Protein AF-A0A1X7TBA1-F1 (afdb_monomer)

Solvent-accessible surface area (backbone atoms only — not comparable to full-atom values): 9244 Å² total; per-residue (Å²): 119,68,70,63,54,54,52,53,51,53,52,54,50,54,52,52,54,49,52,53,53,52,52,52,50,52,52,52,50,54,52,52,52,51,50,54,53,51,51,52,51,53,51,52,53,50,51,54,54,52,52,52,52,53,50,54,48,53,53,50,52,49,54,52,50,52,52,54,50,51,55,56,57,66,67,73,70,74,70,87,71,89,70,89,77,98,75,80,66,89,82,71,84,83,44,96,89,47,82,86,70,65,47,20,74,85,69,74,52,59,58,94,88,52,66,64,49,58,19,76,78,80,65,42,33,37,42,28,78,84,68,78,40,92,66,82,76,89,60,96,70,48,70,44,70,79,64,69,78,105

Nearest PDB structures (foldseek):
  5c13-assembly2_G  TM=7.857E-01  e=2.012E-03  Homo sapiens
  2ri7-assembly1_A  TM=7.979E-01  e=2.869E-03  Homo sapiens
  2f6j-assembly1_A  TM=7.624E-01  e=3.811E-03  Homo sapiens
  6wxk-assembly3_C  TM=7.593E-01  e=1.368E-02  Homo sapiens
  6wxk-assembly4_D  TM=7.268E-01  e=4.907E-02  Homo sapiens

Radius of gyration: 42.06 Å; Cα contacts (8 Å, |Δi|>4): 65; chains: 1; bounding box: 85×33×117 Å

pLDDT: mean 80.16, std 19.5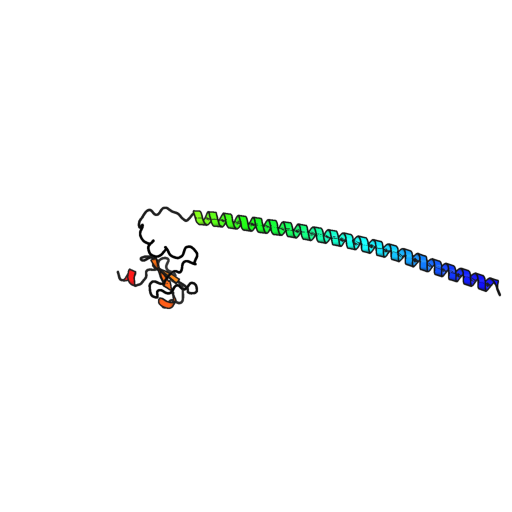7, range [32.94, 98.19]

Foldseek 3Di:
DVVVVVVVVVVVVVVVVVVVVVVVVVVVVVVVVVVVVVVVVVVVVVVVVVVVVVVVVVVVVVVVVVVVVVVVVVVVPDDPPPDDDPPPCVPVPPPPPHDPFQAAPPHRDRDPPFDWDAAPPPRGIHGCVRVVHPDDDPDPHDHDPVRVVD

InterPro domains:
  IPR011011 Zinc finger, FYVE/PHD-type [SSF57903] (104-148)
  IPR013083 Zinc finger, RING/FYVE/PHD-type [G3DSA:3.30.40.10] (87-150)

Sequence (150 aa):
KRRKKRRRKRRKNKRRKGKKRKKKRIGKQRRKEKRKAEEKRKEAKKRRKEEKKEEEKKEKEKREEERKEEEKRGKKGHRNVTYHDAWAVSYLVDTIGKNPAYYSGRCSIADDKHQSIACDCCLAWFHFTRLNMTTPPKARVWICRGCHDM

Structure (mmCIF, N/CA/C/O backbone):
data_AF-A0A1X7TBA1-F1
#
_entry.id   AF-A0A1X7TBA1-F1
#
loop_
_atom_site.group_PDB
_atom_site.id
_atom_site.type_symbol
_atom_site.label_atom_id
_atom_site.label_alt_id
_atom_site.label_comp_id
_atom_site.label_asym_id
_atom_site.label_entity_id
_atom_site.label_seq_id
_atom_site.pdbx_PDB_ins_code
_atom_site.Cartn_x
_atom_site.Cartn_y
_atom_site.Cartn_z
_atom_site.occupancy
_atom_site.B_iso_or_equiv
_atom_site.auth_seq_id
_atom_site.auth_comp_id
_atom_site.auth_asym_id
_atom_site.auth_atom_id
_atom_site.pdbx_PDB_model_num
ATOM 1 N N . LYS A 1 1 ? -30.442 -4.178 67.766 1.00 75.00 1 LYS A N 1
ATOM 2 C CA . LYS A 1 1 ? -29.170 -4.358 66.992 1.00 75.00 1 LYS A CA 1
ATOM 3 C C . LYS A 1 1 ? -29.336 -4.998 65.581 1.00 75.00 1 LYS A C 1
ATOM 5 O O . LYS A 1 1 ? -28.700 -4.530 64.636 1.00 75.00 1 LYS A O 1
ATOM 10 N N . ARG A 1 2 ? -30.218 -5.996 65.359 1.00 84.69 2 ARG A N 1
ATOM 11 C CA . ARG A 1 2 ? -30.388 -6.725 64.064 1.00 84.69 2 ARG A CA 1
ATOM 12 C C . ARG A 1 2 ? -30.762 -5.861 62.831 1.00 84.69 2 ARG A C 1
ATOM 14 O O . ARG A 1 2 ? -30.184 -6.048 61.757 1.00 84.69 2 ARG A O 1
ATOM 21 N N . ARG A 1 3 ? -31.659 -4.869 62.965 1.00 85.12 3 ARG A N 1
ATOM 22 C CA . ARG A 1 3 ? -32.081 -3.966 61.859 1.00 85.12 3 ARG A CA 1
ATOM 23 C C . ARG A 1 3 ? -30.914 -3.165 61.244 1.00 85.12 3 ARG A C 1
ATOM 25 O O . ARG A 1 3 ? -30.804 -3.081 60.017 1.00 85.12 3 ARG A O 1
ATOM 32 N N . LYS A 1 4 ? -29.985 -2.652 62.067 1.00 87.81 4 LYS A N 1
ATOM 33 C CA . LYS A 1 4 ? -28.782 -1.920 61.606 1.00 87.81 4 LYS A CA 1
ATOM 34 C C . LYS A 1 4 ? -27.861 -2.813 60.746 1.00 87.81 4 LYS A C 1
ATOM 36 O O . LYS A 1 4 ? -27.389 -2.372 59.696 1.00 87.81 4 LYS A O 1
ATOM 41 N N . LYS A 1 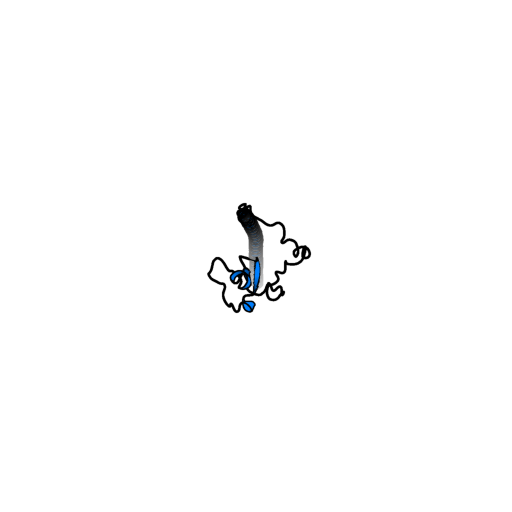5 ? -27.676 -4.091 61.113 1.00 89.38 5 LYS A N 1
ATOM 42 C CA . LYS A 1 5 ? -26.862 -5.073 60.356 1.00 89.38 5 LYS A CA 1
ATOM 43 C C . LYS A 1 5 ? -27.459 -5.366 58.968 1.00 89.38 5 LYS A C 1
ATOM 45 O O . LYS A 1 5 ? -26.739 -5.323 57.969 1.00 89.38 5 LYS A O 1
ATOM 50 N N . ARG A 1 6 ? -28.786 -5.556 58.876 1.00 90.56 6 ARG A N 1
ATOM 51 C CA . ARG A 1 6 ? -29.503 -5.741 57.593 1.00 90.56 6 ARG A CA 1
ATOM 52 C C . ARG A 1 6 ? -29.363 -4.520 56.669 1.00 90.56 6 ARG A C 1
ATOM 54 O O . ARG A 1 6 ? -29.034 -4.686 55.493 1.00 90.56 6 ARG A O 1
ATOM 61 N N . ARG A 1 7 ? -29.519 -3.295 57.195 1.00 91.38 7 ARG A N 1
ATOM 62 C CA . ARG A 1 7 ? -29.313 -2.046 56.426 1.00 91.38 7 ARG A CA 1
ATOM 63 C C . ARG A 1 7 ? -27.884 -1.934 55.873 1.00 91.38 7 ARG A C 1
ATOM 65 O O . ARG A 1 7 ? -27.713 -1.653 54.685 1.00 91.38 7 ARG A O 1
ATOM 72 N N . ARG A 1 8 ? -26.857 -2.228 56.684 1.00 91.81 8 ARG A N 1
ATOM 73 C CA . ARG A 1 8 ? -25.448 -2.249 56.233 1.00 91.81 8 ARG A CA 1
ATOM 74 C C . ARG A 1 8 ? -25.216 -3.272 55.108 1.00 91.81 8 ARG A C 1
ATOM 76 O O . ARG A 1 8 ? -24.584 -2.931 54.108 1.00 91.81 8 ARG A O 1
ATOM 83 N N . LYS A 1 9 ? -25.776 -4.487 55.213 1.00 92.44 9 LYS A N 1
ATOM 84 C CA . LYS A 1 9 ? -25.678 -5.529 54.166 1.00 92.44 9 LYS A CA 1
ATOM 85 C C . LYS A 1 9 ? -26.326 -5.079 52.848 1.00 92.44 9 LYS A C 1
ATOM 87 O O . LYS A 1 9 ? -25.700 -5.205 51.796 1.00 92.44 9 LYS A O 1
ATOM 92 N N . ARG A 1 10 ? -27.520 -4.465 52.896 1.00 92.88 10 ARG A N 1
ATOM 93 C CA . ARG A 1 10 ? -28.195 -3.895 51.709 1.00 92.88 10 ARG A CA 1
ATOM 94 C C . ARG A 1 10 ? -27.348 -2.811 51.027 1.00 92.88 10 ARG A C 1
ATOM 96 O O . ARG A 1 10 ? -27.156 -2.873 49.813 1.00 92.88 10 ARG A O 1
ATOM 103 N N . ARG A 1 11 ? -26.768 -1.874 51.793 1.00 93.25 11 ARG A N 1
ATOM 104 C CA . ARG A 1 11 ? -25.868 -0.828 51.259 1.00 93.25 11 ARG A CA 1
ATOM 105 C C . ARG A 1 11 ? -24.626 -1.420 50.582 1.00 93.25 11 ARG A C 1
ATOM 107 O O . ARG A 1 11 ? -24.308 -1.035 49.457 1.00 93.25 11 ARG A O 1
ATOM 114 N N . LYS A 1 12 ? -23.956 -2.393 51.219 1.00 94.06 12 LYS A N 1
ATOM 115 C CA . LYS A 1 12 ? -22.802 -3.098 50.624 1.00 94.06 12 LYS A CA 1
ATOM 116 C C . LYS A 1 12 ? -23.183 -3.791 49.310 1.00 94.06 12 LYS A C 1
ATOM 118 O O . LYS A 1 12 ? -22.450 -3.675 48.329 1.00 94.06 12 LYS A O 1
ATOM 123 N N . ASN A 1 13 ? -24.344 -4.446 49.256 1.00 95.44 13 ASN A N 1
ATOM 124 C CA . ASN A 1 13 ? -24.796 -5.134 48.046 1.00 95.44 13 ASN A CA 1
ATOM 125 C C . ASN A 1 13 ? -25.135 -4.150 46.908 1.00 95.44 13 ASN A C 1
ATOM 127 O O . ASN A 1 13 ? -24.735 -4.370 45.766 1.00 95.44 13 ASN A O 1
A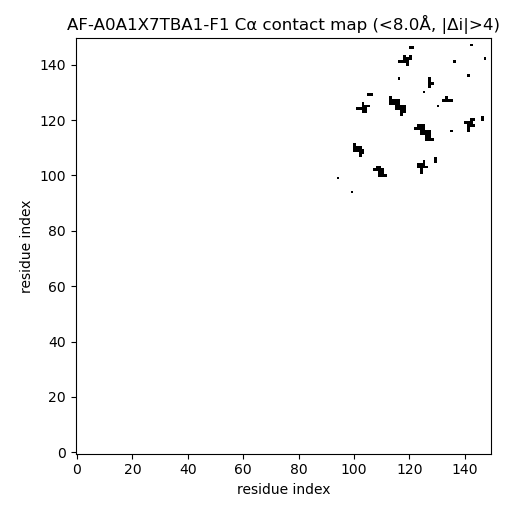TOM 131 N N . LYS A 1 14 ? -25.775 -3.012 47.221 1.00 94.75 14 LYS A N 1
ATOM 132 C CA . LYS A 1 14 ? -26.041 -1.934 46.248 1.00 94.75 14 LYS A CA 1
ATOM 133 C C . LYS A 1 14 ? -24.736 -1.371 45.666 1.00 94.75 14 LYS A C 1
ATOM 135 O O . LYS A 1 14 ? -24.618 -1.261 44.448 1.00 94.75 14 LYS A O 1
ATOM 140 N N . ARG A 1 15 ? -23.718 -1.124 46.507 1.00 94.06 15 ARG A N 1
ATOM 141 C CA . ARG A 1 15 ? -22.373 -0.704 46.060 1.00 94.06 15 ARG A CA 1
ATOM 142 C C . ARG A 1 15 ? -21.711 -1.745 45.149 1.00 94.06 15 ARG A C 1
ATOM 144 O O . ARG A 1 15 ? -21.198 -1.384 44.093 1.00 94.06 15 ARG A O 1
ATOM 151 N N . ARG A 1 16 ? -21.756 -3.036 45.509 1.00 94.56 16 ARG A N 1
ATOM 152 C CA . ARG A 1 16 ? -21.218 -4.130 44.673 1.00 94.56 16 ARG A CA 1
ATOM 153 C C . ARG A 1 16 ? -21.921 -4.211 43.313 1.00 94.56 16 ARG A C 1
ATOM 155 O O . ARG A 1 16 ? -21.242 -4.281 42.290 1.00 94.56 16 ARG A O 1
ATOM 162 N N . LYS A 1 17 ? -23.258 -4.132 43.279 1.00 94.25 17 LYS A N 1
ATOM 163 C CA . LYS A 1 17 ? -24.038 -4.087 42.027 1.00 94.25 17 LYS A CA 1
ATOM 164 C C . LYS A 1 17 ? -23.676 -2.861 41.176 1.00 94.25 17 LYS A C 1
ATOM 166 O O . LYS A 1 17 ? -23.482 -3.006 39.971 1.00 94.25 17 LYS A O 1
ATOM 171 N N . GLY A 1 18 ? -23.506 -1.689 41.793 1.00 95.69 18 GLY A N 1
ATOM 172 C CA . GLY A 1 18 ? -23.050 -0.467 41.119 1.00 95.69 18 GLY A CA 1
ATOM 173 C C . GLY A 1 18 ? -21.671 -0.623 40.468 1.00 95.69 18 GLY A C 1
ATOM 174 O O . GLY A 1 18 ? -21.524 -0.358 39.275 1.00 95.69 18 GLY A O 1
ATOM 175 N N . LYS A 1 19 ? -20.682 -1.154 41.205 1.00 95.62 19 LYS A N 1
ATOM 176 C CA . LYS A 1 19 ? -19.336 -1.438 40.670 1.00 95.62 19 LYS A CA 1
ATOM 177 C C . LYS A 1 19 ? -19.374 -2.428 39.498 1.00 95.62 19 LYS A C 1
ATOM 179 O O . LYS A 1 19 ? -18.744 -2.172 38.474 1.00 95.62 19 LYS A O 1
ATOM 184 N N . LYS A 1 20 ? -20.158 -3.513 39.600 1.00 95.50 20 LYS A N 1
ATOM 185 C CA . LYS A 1 20 ? -20.339 -4.483 38.500 1.00 95.50 20 LYS A CA 1
ATOM 186 C C . LYS A 1 20 ? -20.930 -3.825 37.244 1.00 95.50 20 LYS A C 1
ATOM 188 O O . LYS A 1 20 ? -20.415 -4.041 36.150 1.00 95.50 20 LYS A O 1
ATOM 193 N N . ARG A 1 21 ? -21.962 -2.980 37.390 1.00 95.50 21 ARG A N 1
ATOM 194 C CA . ARG A 1 21 ? -22.559 -2.229 36.266 1.00 95.50 21 ARG A CA 1
ATOM 195 C C . ARG A 1 21 ? -21.561 -1.259 35.622 1.00 95.50 21 ARG A C 1
ATOM 197 O O . ARG A 1 21 ? -21.463 -1.242 34.397 1.00 95.50 21 ARG A O 1
ATOM 204 N N . LYS A 1 22 ? -20.782 -0.516 36.421 1.00 95.88 22 LYS A N 1
ATOM 205 C CA . LYS A 1 22 ? -19.727 0.388 35.918 1.00 95.88 22 LYS A CA 1
ATOM 206 C C . LYS A 1 22 ? -18.660 -0.382 35.130 1.00 95.88 22 LYS A C 1
ATOM 208 O O . LYS A 1 22 ? -18.368 -0.008 33.999 1.00 95.88 22 LYS A O 1
ATOM 213 N N . LYS A 1 23 ? -18.162 -1.509 35.659 1.00 96.75 23 LYS A N 1
ATOM 214 C CA . LYS A 1 23 ? -17.190 -2.374 34.959 1.00 96.75 23 LYS A CA 1
ATOM 215 C C . LYS A 1 23 ? -17.744 -2.901 33.627 1.00 96.75 23 LYS A C 1
ATOM 217 O O . LYS A 1 23 ? -17.033 -2.881 32.628 1.00 96.75 23 LYS A O 1
ATOM 222 N N . LYS A 1 24 ? -19.024 -3.303 33.582 1.00 96.00 24 LYS A N 1
ATOM 223 C CA . LYS A 1 24 ? -19.689 -3.752 32.343 1.00 96.00 24 LYS A CA 1
ATOM 224 C C . LYS A 1 24 ? -19.803 -2.627 31.303 1.00 96.00 24 LYS A C 1
ATOM 226 O O . LYS A 1 24 ? -19.552 -2.879 30.128 1.00 96.00 24 LYS A O 1
ATOM 231 N N . ARG A 1 25 ? -20.134 -1.396 31.720 1.00 96.81 25 ARG A N 1
ATOM 232 C CA . ARG A 1 25 ? -20.183 -0.219 30.826 1.00 96.81 25 ARG A CA 1
ATOM 233 C C . ARG A 1 25 ? -18.810 0.102 30.233 1.00 96.81 25 ARG A C 1
ATOM 235 O O . ARG A 1 25 ? -18.696 0.171 29.015 1.00 96.81 25 ARG A O 1
ATOM 242 N N . ILE A 1 26 ? -17.776 0.181 31.074 1.00 96.62 26 ILE A N 1
ATOM 243 C CA . ILE A 1 26 ? -16.390 0.424 30.633 1.00 96.62 26 ILE A CA 1
ATOM 244 C C . ILE A 1 26 ? -15.934 -0.669 29.656 1.00 96.62 26 ILE A C 1
ATOM 246 O O . ILE A 1 26 ? -15.388 -0.371 28.600 1.00 96.62 26 ILE A O 1
ATOM 250 N N . GLY A 1 27 ? -16.213 -1.942 29.959 1.00 97.75 27 GLY A N 1
ATOM 251 C CA . GLY A 1 27 ? -15.881 -3.051 29.061 1.00 97.75 27 GLY A CA 1
ATOM 252 C C . GLY A 1 27 ? -16.573 -2.956 27.696 1.00 97.75 27 GLY A C 1
ATOM 253 O O . GLY A 1 27 ? -15.943 -3.216 26.673 1.00 97.75 27 GLY A O 1
ATOM 254 N N . LYS A 1 28 ? -17.850 -2.545 27.658 1.00 97.56 28 LYS A N 1
ATOM 255 C CA . LYS A 1 28 ? -18.589 -2.335 26.400 1.00 97.56 28 LYS A CA 1
ATOM 256 C C . LYS A 1 28 ? -17.988 -1.186 25.583 1.00 97.56 28 LYS A C 1
ATOM 258 O O . LYS A 1 28 ? -17.847 -1.328 24.372 1.00 97.56 28 LYS A O 1
ATOM 263 N N . GLN A 1 29 ? -17.597 -0.096 26.241 1.00 97.38 29 GLN A N 1
ATOM 264 C CA . GLN A 1 29 ? -16.974 1.057 25.590 1.00 97.38 29 GLN A CA 1
ATOM 265 C C . GLN A 1 29 ? -15.605 0.703 24.992 1.00 97.38 29 GLN A C 1
ATOM 267 O O . GLN A 1 29 ? -15.416 0.887 23.792 1.00 97.38 29 GLN A O 1
ATOM 272 N N . ARG A 1 30 ? -14.718 0.051 25.759 1.00 97.38 30 ARG A N 1
ATOM 273 C CA . ARG A 1 30 ? -13.402 -0.401 25.259 1.00 97.38 30 ARG A CA 1
ATOM 274 C C . ARG A 1 30 ? -13.519 -1.352 24.065 1.00 97.38 30 ARG A C 1
ATOM 276 O O . ARG A 1 30 ? -12.730 -1.272 23.131 1.00 97.38 30 ARG A O 1
ATOM 283 N N . ARG A 1 31 ? -14.514 -2.250 24.056 1.00 97.44 31 ARG A N 1
ATOM 284 C CA . ARG A 1 31 ? -14.772 -3.133 22.900 1.00 97.44 31 ARG A CA 1
ATOM 285 C C . ARG A 1 31 ? -15.214 -2.349 21.660 1.00 97.44 31 ARG A C 1
ATOM 287 O O . ARG A 1 31 ? -14.797 -2.696 20.561 1.00 97.44 31 ARG A O 1
ATOM 294 N N . LYS A 1 32 ? -16.035 -1.305 21.828 1.00 97.94 32 LYS A N 1
ATOM 295 C CA . LYS A 1 32 ? -16.471 -0.431 20.726 1.00 97.94 32 LYS A CA 1
ATOM 296 C C . LYS A 1 32 ? -15.295 0.367 20.155 1.00 97.94 32 LYS A C 1
ATOM 298 O O . LYS A 1 32 ? -15.146 0.4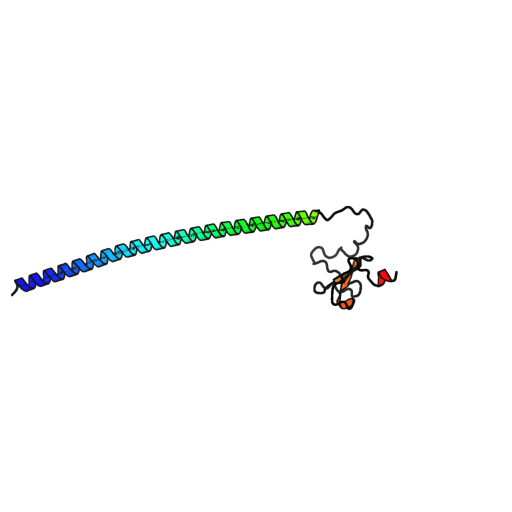25 18.942 1.00 97.94 32 LYS A O 1
ATOM 303 N N . GLU A 1 33 ? -14.440 0.916 21.015 1.00 97.94 33 GLU A N 1
ATOM 304 C CA . GLU A 1 33 ? -13.216 1.623 20.610 1.00 97.94 33 GLU A CA 1
ATOM 305 C C . GLU A 1 33 ? -12.234 0.695 19.888 1.00 97.94 33 GLU A C 1
ATOM 307 O O . GLU A 1 33 ? -11.752 1.045 18.815 1.00 97.94 33 GLU A O 1
ATOM 312 N N . LYS A 1 34 ? -12.013 -0.525 20.401 1.00 98.00 34 LYS A N 1
ATOM 313 C CA . LYS A 1 34 ? -11.142 -1.515 19.747 1.00 98.00 34 LYS A CA 1
ATOM 314 C C . LYS A 1 34 ? -11.628 -1.873 18.338 1.00 98.00 34 LYS A C 1
ATOM 316 O O . LYS A 1 34 ? -10.813 -1.927 17.426 1.00 98.00 34 LYS A O 1
ATOM 321 N N . ARG A 1 35 ? -12.942 -2.065 18.148 1.00 97.81 35 ARG A N 1
ATOM 322 C CA . ARG A 1 35 ? -13.530 -2.330 16.820 1.00 97.81 35 ARG A CA 1
ATOM 323 C C . ARG A 1 35 ? -13.313 -1.164 15.853 1.00 97.81 35 ARG A C 1
ATOM 325 O O . ARG A 1 35 ? -12.841 -1.392 14.749 1.00 97.81 35 ARG A O 1
ATOM 332 N N . LYS A 1 36 ? -13.566 0.074 16.296 1.00 98.00 36 LYS A N 1
ATOM 333 C CA . LYS A 1 36 ? -13.316 1.279 15.485 1.00 98.00 36 LYS A CA 1
ATOM 334 C C . LYS A 1 36 ? -11.839 1.433 15.103 1.00 98.00 36 LYS A C 1
ATOM 336 O O . LYS A 1 36 ? -11.533 1.810 13.980 1.00 98.00 36 LYS A O 1
ATOM 341 N N . ALA A 1 37 ? -10.921 1.153 16.027 1.00 97.75 37 ALA A N 1
ATOM 342 C CA . ALA A 1 37 ? -9.486 1.219 15.754 1.00 97.75 37 ALA A CA 1
ATOM 343 C C . ALA A 1 37 ? -9.039 0.143 14.748 1.00 97.75 37 ALA A C 1
ATOM 345 O O . ALA A 1 37 ? -8.218 0.413 13.875 1.00 97.75 37 ALA A O 1
ATOM 346 N N . GLU A 1 38 ? -9.591 -1.068 14.846 1.00 98.19 38 GLU A N 1
ATOM 347 C CA . GLU A 1 38 ? -9.304 -2.152 13.904 1.00 98.19 38 GLU A CA 1
ATOM 348 C C . GLU A 1 38 ? -9.827 -1.843 12.494 1.00 98.19 38 GLU A C 1
ATOM 350 O O . GLU A 1 38 ? -9.116 -2.069 11.518 1.00 98.19 38 GLU A O 1
ATOM 355 N N . GLU A 1 39 ? -11.030 -1.280 12.391 1.00 98.06 39 GLU A N 1
ATOM 356 C CA . GLU A 1 39 ? -11.634 -0.845 11.130 1.00 98.06 39 GLU A CA 1
ATOM 357 C C . GLU A 1 39 ? -10.794 0.244 10.449 1.00 98.06 39 GLU A C 1
ATOM 359 O O . GLU A 1 39 ? -10.369 0.060 9.310 1.00 98.06 39 GLU A O 1
ATOM 364 N N . LYS A 1 40 ? -10.402 1.292 11.191 1.00 97.75 40 LYS A N 1
ATOM 365 C CA . LYS A 1 40 ? -9.476 2.327 10.696 1.00 97.75 40 LYS A CA 1
ATOM 366 C C . LYS A 1 40 ? -8.143 1.749 10.218 1.00 97.75 40 LYS A C 1
ATOM 368 O O . LYS A 1 40 ? -7.594 2.189 9.212 1.00 97.75 40 LYS A O 1
ATOM 373 N N . ARG A 1 41 ? -7.604 0.743 10.917 1.00 97.69 41 ARG A N 1
ATOM 374 C CA . ARG A 1 41 ? -6.354 0.080 10.510 1.00 97.69 41 ARG A CA 1
ATOM 375 C C . ARG A 1 41 ? -6.526 -0.715 9.213 1.00 97.69 41 ARG A C 1
ATOM 377 O O . ARG A 1 41 ? -5.598 -0.748 8.408 1.00 97.69 41 ARG A O 1
ATOM 384 N N . LYS A 1 42 ? -7.674 -1.371 9.014 1.00 98.00 42 LYS A N 1
ATOM 385 C CA . LYS A 1 42 ? -7.991 -2.088 7.767 1.00 98.00 42 LYS A CA 1
ATOM 386 C C . LYS A 1 42 ? -8.152 -1.113 6.600 1.00 98.00 42 LYS A C 1
ATOM 388 O O . LYS A 1 42 ? -7.567 -1.352 5.549 1.00 98.00 42 LYS A O 1
ATOM 393 N N . GLU A 1 43 ? -8.843 0.002 6.812 1.00 97.81 43 GLU A N 1
ATOM 394 C CA . GLU A 1 43 ? -9.000 1.062 5.810 1.00 97.81 43 GLU A CA 1
ATOM 395 C C . GLU A 1 43 ? -7.651 1.684 5.414 1.00 97.81 43 GLU A C 1
ATOM 397 O O . GLU A 1 43 ? -7.320 1.740 4.232 1.00 97.81 43 GLU A O 1
ATOM 402 N N . ALA A 1 44 ? -6.806 2.039 6.390 1.00 97.75 44 ALA A N 1
ATOM 403 C CA . ALA A 1 44 ? -5.470 2.579 6.127 1.00 97.75 44 ALA A CA 1
ATOM 404 C C . ALA A 1 44 ? -4.566 1.590 5.367 1.00 97.75 44 ALA A C 1
ATOM 406 O O . ALA A 1 44 ? -3.810 1.986 4.483 1.00 97.75 44 ALA A O 1
ATOM 407 N N . LYS A 1 45 ? -4.654 0.289 5.679 1.00 97.94 45 LYS A N 1
ATOM 408 C CA . LYS A 1 45 ? -3.942 -0.754 4.922 1.00 97.94 45 LYS A CA 1
ATOM 409 C C . LYS A 1 45 ? -4.432 -0.859 3.478 1.00 97.94 45 LYS A C 1
ATOM 411 O O . LYS A 1 45 ? -3.612 -1.098 2.597 1.00 97.94 45 LYS A O 1
ATOM 416 N N . LYS A 1 46 ? -5.739 -0.706 3.239 1.00 98.00 46 LYS A N 1
ATOM 417 C CA . LYS A 1 46 ? -6.316 -0.736 1.890 1.00 98.00 46 LYS A CA 1
ATOM 418 C C . LYS A 1 46 ? -5.827 0.457 1.065 1.00 98.00 46 LYS A C 1
ATOM 420 O O . LYS A 1 46 ? -5.278 0.231 -0.006 1.00 98.00 46 LYS A O 1
ATOM 425 N N . ARG A 1 47 ? -5.892 1.672 1.626 1.00 97.19 47 ARG A N 1
ATOM 426 C CA . ARG A 1 47 ? -5.377 2.900 0.993 1.00 97.19 47 ARG A CA 1
ATOM 427 C C . ARG A 1 47 ? -3.900 2.792 0.612 1.00 97.19 47 ARG A C 1
ATOM 429 O O . ARG A 1 47 ? -3.568 2.964 -0.548 1.00 97.19 47 ARG A O 1
ATOM 436 N N . ARG A 1 48 ? -3.035 2.355 1.536 1.00 97.38 48 ARG A N 1
ATOM 437 C CA . ARG A 1 48 ? -1.601 2.143 1.242 1.00 97.38 48 ARG A CA 1
ATOM 438 C C . ARG A 1 48 ? -1.350 1.133 0.119 1.00 97.38 48 ARG A C 1
ATOM 440 O O . ARG A 1 48 ? -0.369 1.244 -0.607 1.00 97.38 48 ARG A O 1
ATOM 447 N N . LYS A 1 49 ? -2.196 0.104 0.001 1.00 97.88 49 LYS A N 1
ATOM 448 C CA . LYS A 1 49 ? -2.078 -0.897 -1.069 1.00 97.88 49 LYS A CA 1
ATOM 449 C C . LYS A 1 49 ? -2.526 -0.332 -2.420 1.00 97.88 49 LYS A C 1
ATOM 451 O O . LYS A 1 49 ? -1.968 -0.732 -3.434 1.00 97.88 49 LYS A O 1
ATOM 456 N N . GLU A 1 50 ? -3.526 0.544 -2.433 1.00 97.50 50 GLU A N 1
ATOM 457 C CA . GLU A 1 50 ? -3.974 1.259 -3.634 1.00 97.50 50 GLU A CA 1
ATOM 458 C C . GLU A 1 50 ? -2.930 2.292 -4.080 1.00 97.50 50 GLU A C 1
ATOM 460 O O . GLU A 1 50 ? -2.518 2.242 -5.233 1.00 97.50 50 GLU A O 1
ATOM 465 N N . GLU A 1 51 ? -2.396 3.102 -3.160 1.00 97.69 51 GLU A N 1
ATOM 466 C CA . GLU A 1 51 ? -1.308 4.063 -3.426 1.00 97.69 51 GLU A CA 1
ATOM 467 C C . GLU A 1 51 ? -0.076 3.373 -4.026 1.00 97.69 51 GLU A C 1
ATOM 469 O O . GLU A 1 51 ? 0.408 3.779 -5.078 1.00 97.69 51 GLU A O 1
ATOM 474 N N . LYS A 1 52 ? 0.380 2.261 -3.428 1.00 97.94 52 LYS A N 1
ATOM 475 C CA . LYS A 1 52 ? 1.532 1.507 -3.947 1.00 97.94 52 LYS A CA 1
ATOM 476 C C . LYS A 1 52 ? 1.295 0.960 -5.361 1.00 97.94 52 LYS A C 1
ATOM 478 O O . LYS A 1 52 ? 2.216 0.929 -6.167 1.00 97.94 52 LYS A O 1
ATOM 483 N N . LYS A 1 53 ? 0.070 0.517 -5.667 1.00 97.69 53 LYS A N 1
ATOM 484 C CA . LYS A 1 53 ? -0.286 0.041 -7.014 1.00 97.69 53 LYS A CA 1
ATOM 485 C C . LYS A 1 53 ? -0.319 1.175 -8.035 1.00 97.69 53 LYS A C 1
ATOM 487 O O . LYS A 1 53 ? 0.034 0.955 -9.188 1.00 97.69 53 LYS A O 1
ATOM 492 N N . GLU A 1 54 ? -0.779 2.356 -7.633 1.00 97.56 54 GLU A N 1
ATOM 493 C CA . GLU A 1 54 ? -0.795 3.534 -8.499 1.00 97.56 54 GLU A CA 1
ATOM 494 C C . GLU A 1 54 ? 0.629 4.024 -8.794 1.00 97.56 54 GLU A C 1
ATOM 496 O O . GLU A 1 54 ? 0.945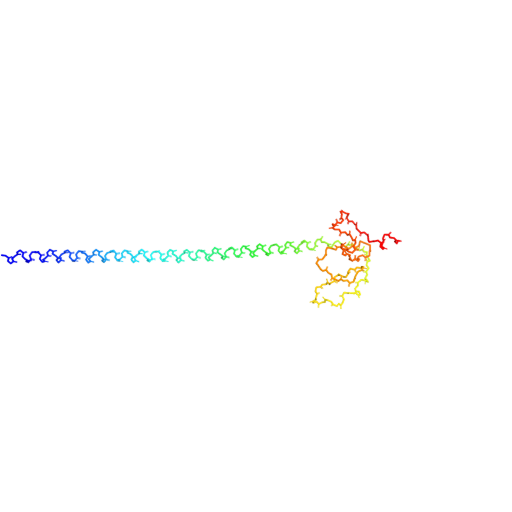 4.323 -9.943 1.00 97.56 54 GLU A O 1
ATOM 501 N N . GLU A 1 55 ? 1.502 4.036 -7.786 1.00 97.25 55 GLU A N 1
ATOM 502 C CA . GLU A 1 55 ? 2.917 4.389 -7.931 1.00 97.25 55 GLU A CA 1
ATOM 503 C C . GLU A 1 55 ? 3.654 3.416 -8.865 1.00 97.25 55 GLU A C 1
ATOM 505 O O . GLU A 1 55 ? 4.305 3.851 -9.812 1.00 97.25 55 GLU A O 1
ATOM 510 N N . GLU A 1 56 ? 3.458 2.104 -8.690 1.00 97.81 56 GLU A N 1
ATOM 511 C CA . GLU A 1 56 ? 4.037 1.072 -9.564 1.00 97.81 56 GLU A CA 1
ATOM 512 C C . GLU A 1 56 ? 3.542 1.200 -11.017 1.00 97.81 56 GLU A C 1
ATOM 514 O O . GLU A 1 56 ? 4.310 1.019 -11.964 1.00 97.81 56 GLU A O 1
ATOM 519 N N . LYS A 1 57 ? 2.266 1.568 -11.215 1.00 97.62 57 LYS A N 1
ATOM 520 C CA . LYS A 1 57 ? 1.713 1.821 -12.552 1.00 97.62 57 LYS A CA 1
ATOM 521 C C . LYS A 1 57 ? 2.358 3.048 -13.205 1.00 97.62 57 LYS A C 1
ATOM 523 O O . LYS A 1 57 ? 2.758 2.956 -14.363 1.00 97.62 57 LYS A O 1
ATOM 528 N N . LYS A 1 58 ? 2.509 4.155 -12.467 1.00 97.12 58 LYS A N 1
ATOM 529 C CA . LYS A 1 58 ? 3.169 5.380 -12.958 1.00 97.12 58 LYS A CA 1
ATOM 530 C C . LYS A 1 58 ? 4.642 5.143 -13.288 1.00 97.12 58 LYS A C 1
ATOM 532 O O . LYS A 1 58 ? 5.123 5.622 -14.309 1.00 97.12 58 LYS A O 1
ATOM 537 N N . GLU A 1 59 ? 5.355 4.375 -12.464 1.00 97.38 59 GLU A N 1
ATOM 538 C CA . GLU A 1 59 ? 6.753 4.023 -12.732 1.00 97.38 59 GLU A CA 1
ATOM 539 C C . GLU A 1 59 ? 6.882 3.165 -13.998 1.00 97.38 59 GLU A C 1
ATOM 541 O O . GLU A 1 59 ? 7.765 3.402 -14.823 1.00 97.38 59 GLU A O 1
ATOM 546 N N . LYS A 1 60 ? 5.975 2.199 -14.194 1.00 97.12 60 LYS A N 1
ATOM 547 C CA . LYS A 1 60 ? 5.957 1.360 -15.396 1.00 97.12 60 LYS A CA 1
ATOM 548 C C . LYS A 1 60 ? 5.651 2.165 -16.663 1.00 97.12 60 LYS A C 1
ATOM 550 O O . LYS A 1 60 ? 6.326 1.957 -17.667 1.00 97.12 60 LYS A O 1
ATOM 555 N N . GLU A 1 61 ? 4.684 3.083 -16.610 1.00 96.88 61 GLU A N 1
ATOM 556 C CA . GLU A 1 61 ? 4.366 3.991 -17.723 1.00 96.88 61 GLU A CA 1
ATOM 557 C C . GLU A 1 61 ? 5.567 4.881 -18.073 1.00 96.88 61 GLU A C 1
ATOM 559 O O . GLU A 1 61 ? 5.953 4.946 -19.239 1.00 96.88 61 GLU A O 1
ATOM 564 N N . LYS A 1 62 ? 6.235 5.466 -17.068 1.00 96.50 62 LYS A N 1
ATOM 565 C CA . LYS A 1 62 ? 7.437 6.285 -17.275 1.00 96.50 62 LYS A CA 1
ATOM 566 C C . LYS A 1 62 ? 8.581 5.492 -17.921 1.00 96.50 62 LYS A C 1
ATOM 568 O O . LYS A 1 62 ? 9.194 5.970 -18.870 1.00 96.50 62 LYS A O 1
ATOM 573 N N . ARG A 1 63 ? 8.843 4.262 -17.460 1.00 95.69 63 ARG A N 1
ATOM 574 C CA . ARG A 1 63 ? 9.867 3.383 -18.062 1.00 95.69 63 ARG A CA 1
ATOM 575 C C . ARG A 1 63 ? 9.538 3.004 -19.507 1.00 95.69 63 ARG A C 1
ATOM 577 O O . ARG A 1 63 ? 10.439 2.865 -20.329 1.00 95.69 63 ARG A O 1
ATOM 584 N N . GLU A 1 64 ? 8.261 2.798 -19.826 1.00 95.69 64 GLU A N 1
ATOM 585 C CA . GLU A 1 64 ? 7.837 2.500 -21.196 1.00 95.69 64 GLU A CA 1
ATOM 586 C C . GLU A 1 64 ? 7.989 3.720 -22.118 1.00 95.69 64 GLU A C 1
ATOM 588 O O . GLU A 1 64 ? 8.392 3.570 -23.273 1.00 95.69 64 GLU A O 1
ATOM 593 N N . GLU A 1 65 ? 7.712 4.923 -21.611 1.00 94.75 65 GLU A N 1
ATOM 594 C CA . GLU A 1 65 ? 7.920 6.179 -22.333 1.00 94.75 65 GLU A CA 1
ATOM 595 C C . GLU A 1 65 ? 9.409 6.445 -22.606 1.00 94.75 65 GLU A C 1
ATOM 597 O O . GLU A 1 65 ? 9.772 6.679 -23.760 1.00 94.75 65 GLU A O 1
ATOM 602 N N . GLU A 1 66 ? 10.276 6.293 -21.597 1.00 93.88 66 GLU A N 1
ATOM 603 C CA . GLU A 1 66 ? 11.738 6.404 -21.743 1.00 93.88 66 GLU A CA 1
ATOM 604 C C . GLU A 1 66 ? 12.270 5.422 -22.804 1.00 93.88 66 GLU A C 1
ATOM 606 O O . GLU A 1 66 ? 13.031 5.810 -23.692 1.00 93.88 66 GLU A O 1
ATOM 611 N N . ARG A 1 67 ? 11.789 4.168 -22.799 1.00 92.69 67 ARG A N 1
ATOM 612 C CA . ARG A 1 67 ? 12.173 3.155 -23.798 1.00 92.69 67 ARG A CA 1
ATOM 613 C C . ARG A 1 67 ? 11.734 3.529 -25.220 1.00 92.69 67 ARG A C 1
ATOM 615 O O . ARG A 1 67 ? 12.486 3.317 -26.172 1.00 92.69 67 ARG A O 1
ATOM 622 N N . LYS A 1 68 ? 10.530 4.092 -25.386 1.00 91.38 68 LYS A N 1
ATOM 623 C CA . LYS A 1 68 ? 10.037 4.577 -26.692 1.00 91.38 68 LYS A CA 1
ATOM 624 C C . LYS A 1 68 ? 10.822 5.795 -27.179 1.00 91.38 68 LYS A C 1
ATOM 626 O O . LYS A 1 68 ? 10.998 5.960 -28.387 1.00 91.38 68 LYS A O 1
ATOM 631 N N . GLU A 1 69 ? 11.272 6.660 -26.275 1.00 88.50 69 GLU A N 1
ATOM 632 C CA . GLU A 1 69 ? 12.106 7.807 -26.629 1.00 88.50 69 GLU A CA 1
ATOM 633 C C . GLU A 1 69 ? 13.506 7.369 -27.084 1.00 88.50 69 GLU A C 1
ATOM 635 O O . GLU A 1 69 ? 13.997 7.848 -28.109 1.00 88.50 69 GLU A O 1
ATOM 640 N N . GLU A 1 70 ? 14.116 6.409 -26.388 1.00 84.94 70 GLU A N 1
ATOM 641 C CA . GLU A 1 70 ? 15.420 5.845 -26.747 1.00 84.94 70 GLU A CA 1
ATOM 642 C C . GLU A 1 70 ? 15.387 5.154 -28.124 1.00 84.94 70 GLU A C 1
ATOM 644 O O . GLU A 1 70 ? 16.251 5.407 -28.969 1.00 84.94 70 GLU A O 1
ATOM 649 N N . GLU A 1 71 ? 14.326 4.394 -28.429 1.00 84.44 71 GLU A N 1
ATOM 650 C CA . GLU A 1 71 ? 14.130 3.783 -29.753 1.00 84.44 71 GLU A CA 1
ATOM 651 C C . GLU A 1 71 ? 14.003 4.838 -30.872 1.00 84.44 71 GLU A C 1
ATOM 653 O O . GLU A 1 71 ? 14.553 4.677 -31.967 1.00 84.44 71 GLU A O 1
ATOM 658 N N . LYS A 1 72 ? 13.320 5.961 -30.604 1.00 81.62 72 LYS A N 1
ATOM 659 C CA . LYS A 1 72 ? 13.219 7.085 -31.553 1.00 81.62 72 LYS A CA 1
ATOM 660 C C . LYS A 1 72 ? 14.559 7.800 -31.756 1.00 81.62 72 LYS A C 1
ATOM 662 O O . LYS A 1 72 ? 14.825 8.255 -32.870 1.00 81.62 72 LYS A O 1
ATOM 667 N N . ARG A 1 73 ? 15.404 7.899 -30.722 1.00 72.00 73 ARG A N 1
ATOM 668 C CA . ARG A 1 73 ? 16.761 8.470 -30.826 1.00 72.00 73 ARG A CA 1
ATOM 669 C C . ARG A 1 73 ? 17.688 7.563 -31.643 1.00 72.00 73 ARG A C 1
ATOM 671 O O . ARG A 1 73 ? 18.407 8.073 -32.499 1.00 72.00 73 ARG A O 1
ATOM 678 N N . GLY A 1 74 ? 17.588 6.241 -31.483 1.00 62.31 74 GLY A N 1
ATOM 679 C CA . GLY A 1 74 ? 18.352 5.264 -32.272 1.00 62.31 74 GLY A CA 1
ATOM 680 C C . GLY A 1 74 ? 18.048 5.283 -33.779 1.00 62.31 74 GLY A C 1
ATOM 681 O O . GLY A 1 74 ? 18.933 5.025 -34.590 1.00 62.31 74 GLY A O 1
ATOM 682 N N . LYS A 1 75 ? 16.829 5.664 -34.189 1.00 59.03 75 LYS A N 1
ATOM 683 C CA . LYS A 1 75 ? 16.424 5.709 -35.611 1.00 59.03 75 LYS A CA 1
ATOM 684 C C . LYS A 1 75 ? 16.802 7.002 -36.355 1.00 59.03 75 LYS A C 1
ATOM 686 O O . LYS A 1 75 ? 16.670 7.048 -37.574 1.00 59.03 75 LYS A O 1
ATOM 691 N N . LYS A 1 76 ? 17.307 8.045 -35.677 1.00 47.75 76 LYS A N 1
ATOM 692 C CA . LYS A 1 76 ? 17.742 9.315 -36.311 1.00 47.75 76 LYS A CA 1
ATOM 693 C C . LYS A 1 76 ? 19.239 9.379 -36.667 1.00 47.75 76 LYS A C 1
ATOM 695 O O . LYS A 1 76 ? 19.709 10.427 -37.102 1.00 47.75 76 LYS A O 1
ATOM 700 N N . GLY A 1 77 ? 19.970 8.270 -36.532 1.00 45.97 77 GLY A N 1
ATOM 701 C CA . GLY A 1 77 ? 21.399 8.167 -36.857 1.00 45.97 77 GLY A CA 1
ATOM 702 C C . GLY A 1 77 ? 21.744 7.569 -38.226 1.00 45.97 77 GLY A C 1
ATOM 703 O O . GLY A 1 77 ? 22.921 7.518 -38.560 1.00 45.97 77 GLY A O 1
ATOM 704 N N . HIS A 1 78 ? 20.773 7.139 -39.039 1.00 42.22 78 HIS A N 1
ATOM 705 C CA . HIS A 1 78 ? 21.049 6.619 -40.384 1.00 42.22 78 HIS A CA 1
ATOM 706 C C . HIS A 1 78 ? 20.804 7.706 -41.437 1.00 42.22 78 HIS A C 1
ATOM 708 O O . HIS A 1 78 ? 19.805 7.718 -42.154 1.00 42.22 78 HIS A O 1
ATOM 714 N N . ARG A 1 79 ? 21.729 8.670 -41.525 1.00 39.56 79 ARG A N 1
ATOM 715 C CA . ARG A 1 79 ? 21.950 9.321 -42.818 1.00 39.56 79 ARG A CA 1
ATOM 716 C C . ARG A 1 79 ? 22.624 8.284 -43.702 1.00 39.56 79 ARG A C 1
ATOM 718 O O . ARG A 1 79 ? 23.687 7.787 -43.346 1.00 39.56 79 ARG A O 1
ATOM 725 N N . ASN A 1 80 ? 21.993 7.989 -44.834 1.00 42.03 80 ASN A N 1
ATOM 726 C CA . ASN A 1 80 ? 22.660 7.444 -46.005 1.00 42.03 80 ASN A CA 1
ATOM 727 C C . ASN A 1 80 ? 23.908 8.289 -46.284 1.00 42.03 80 ASN A C 1
ATOM 729 O O . ASN A 1 80 ? 23.819 9.362 -46.874 1.00 42.03 80 ASN A O 1
ATOM 733 N N . VAL A 1 81 ? 25.061 7.812 -45.830 1.00 37.09 81 VAL A N 1
ATOM 734 C CA . VAL A 1 81 ? 26.320 8.060 -46.515 1.00 37.09 81 VAL A CA 1
ATOM 735 C C . VAL A 1 81 ? 26.488 6.835 -47.395 1.00 37.09 81 VAL A C 1
ATOM 737 O O . VAL A 1 81 ? 26.970 5.788 -46.979 1.00 37.09 81 VAL A O 1
ATOM 740 N N . THR A 1 82 ? 25.965 6.945 -48.609 1.00 48.50 82 THR A N 1
ATOM 741 C CA . THR A 1 82 ? 26.467 6.181 -49.743 1.00 48.50 82 THR A CA 1
ATOM 742 C C . THR A 1 82 ? 27.951 6.500 -49.871 1.00 48.50 82 THR A C 1
ATOM 744 O O . THR A 1 82 ? 28.263 7.617 -50.264 1.00 48.50 82 THR A O 1
ATOM 747 N N . TYR A 1 83 ? 28.827 5.578 -49.471 1.00 35.50 83 TYR A N 1
ATOM 748 C CA . TYR A 1 83 ? 30.167 5.329 -50.023 1.00 35.50 83 TYR A CA 1
ATOM 749 C C . TYR A 1 83 ? 30.789 4.154 -49.239 1.00 35.50 83 TYR A C 1
ATOM 751 O O . TYR A 1 83 ? 30.961 4.297 -48.037 1.00 35.50 83 TYR A O 1
ATOM 759 N N . HIS A 1 84 ? 31.053 3.030 -49.931 1.00 33.88 84 HIS A N 1
ATOM 760 C CA . HIS A 1 84 ? 32.118 2.019 -49.712 1.00 33.88 84 HIS A CA 1
ATOM 761 C C . HIS A 1 84 ? 32.395 1.528 -48.261 1.00 33.88 84 HIS A C 1
ATOM 763 O O . HIS A 1 84 ? 32.672 2.313 -47.373 1.00 33.88 84 HIS A O 1
ATOM 769 N N . ASP A 1 85 ? 32.382 0.248 -47.877 1.00 32.94 85 ASP A N 1
ATOM 770 C CA . ASP A 1 85 ? 32.886 -0.960 -48.532 1.00 32.94 85 ASP A CA 1
ATOM 771 C C . ASP A 1 85 ? 32.278 -2.221 -47.891 1.00 32.94 85 ASP A C 1
ATOM 773 O O . ASP A 1 85 ? 32.097 -2.327 -46.678 1.00 32.94 85 ASP A O 1
ATOM 777 N N . ALA A 1 86 ? 32.029 -3.228 -48.721 1.00 44.00 86 ALA A N 1
ATOM 778 C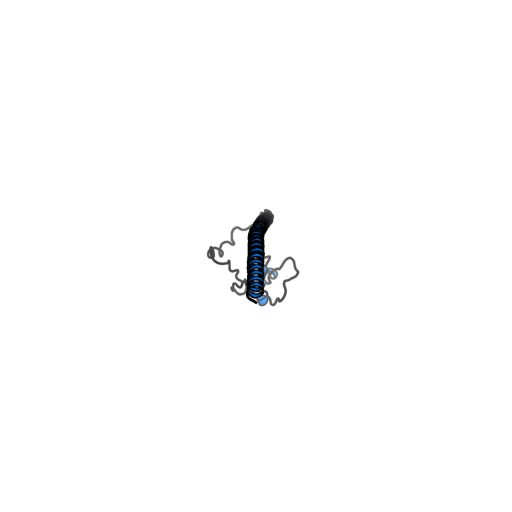 CA . ALA A 1 86 ? 31.405 -4.495 -48.361 1.00 44.00 86 ALA A CA 1
ATOM 779 C C . ALA A 1 86 ? 32.345 -5.529 -47.684 1.00 44.00 86 ALA A C 1
ATOM 781 O O . ALA A 1 86 ? 32.061 -6.719 -47.765 1.00 44.00 86 ALA A O 1
ATOM 782 N N . TRP A 1 87 ? 33.468 -5.149 -47.054 1.00 42.72 87 TRP A N 1
ATOM 783 C CA . TRP A 1 87 ? 34.557 -6.119 -46.779 1.00 42.72 87 TRP A CA 1
ATOM 784 C C . TRP A 1 87 ? 35.226 -6.082 -45.388 1.00 42.72 87 TRP A C 1
ATOM 786 O O . TRP A 1 87 ? 36.348 -6.552 -45.236 1.00 42.72 87 TRP A O 1
ATOM 796 N N . ALA A 1 88 ? 34.539 -5.637 -44.331 1.00 41.69 88 ALA A N 1
ATOM 797 C CA . ALA A 1 88 ? 35.028 -5.801 -42.945 1.00 41.69 88 ALA A CA 1
ATOM 798 C C . ALA A 1 88 ? 34.281 -6.890 -42.139 1.00 41.69 88 ALA A C 1
ATOM 800 O O . ALA A 1 88 ? 34.310 -6.901 -40.910 1.00 41.69 88 ALA A O 1
ATOM 801 N N . VAL A 1 89 ? 33.608 -7.825 -42.821 1.00 41.91 89 VAL A N 1
ATOM 802 C CA . VAL A 1 89 ? 32.847 -8.933 -42.200 1.00 41.91 89 VAL A CA 1
ATOM 803 C C . VAL A 1 89 ? 33.744 -10.127 -41.814 1.00 41.91 89 VAL A C 1
ATOM 805 O O . VAL A 1 89 ? 33.280 -11.083 -41.204 1.00 41.91 89 VAL A O 1
ATOM 808 N N . SER A 1 90 ? 35.052 -10.088 -42.076 1.00 43.94 90 SER A N 1
ATOM 809 C CA . SER A 1 90 ? 35.905 -11.283 -41.941 1.00 43.94 90 SER A CA 1
ATOM 810 C C . SER A 1 90 ? 36.426 -11.594 -40.528 1.00 43.94 90 SER A C 1
ATOM 812 O O . SER A 1 90 ? 37.113 -12.593 -40.360 1.00 43.94 90 SER A O 1
ATOM 814 N N . TYR A 1 91 ? 36.084 -10.808 -39.499 1.00 44.12 91 TYR A N 1
ATOM 815 C CA . TYR A 1 91 ? 36.413 -11.131 -38.092 1.00 44.12 91 TYR A CA 1
ATOM 816 C C . TYR A 1 91 ? 35.200 -11.099 -37.149 1.00 44.12 91 TYR A C 1
ATOM 818 O O . TYR A 1 91 ? 35.348 -11.135 -35.931 1.00 44.12 91 TYR A O 1
ATOM 826 N N . LEU A 1 92 ? 33.988 -11.036 -37.709 1.00 41.81 92 LEU A N 1
ATOM 827 C CA . LEU A 1 92 ? 32.733 -10.837 -36.972 1.00 41.81 92 LEU A CA 1
ATOM 828 C C . LEU A 1 92 ? 31.805 -12.063 -37.010 1.00 41.81 92 LEU A C 1
ATOM 830 O O . LEU A 1 92 ? 30.615 -11.948 -36.726 1.00 41.81 92 LEU A O 1
ATOM 834 N N . VAL A 1 93 ? 32.338 -13.242 -37.344 1.00 44.31 93 VAL A N 1
ATOM 835 C CA . VAL A 1 93 ? 31.564 -14.493 -37.475 1.00 44.31 93 VAL A CA 1
ATOM 836 C C . VAL A 1 93 ? 31.875 -15.482 -36.344 1.00 44.31 93 VAL A C 1
ATOM 838 O O . VAL A 1 93 ? 31.819 -16.681 -36.551 1.00 44.31 93 VAL A O 1
ATOM 841 N N . ASP A 1 94 ? 32.182 -15.011 -35.129 1.00 42.97 94 ASP A N 1
ATOM 842 C CA . ASP A 1 94 ? 32.360 -15.941 -33.993 1.00 42.97 94 ASP A CA 1
ATOM 843 C C . ASP A 1 94 ? 31.828 -15.456 -32.634 1.00 42.97 94 ASP A C 1
ATOM 845 O O . ASP A 1 94 ? 32.184 -15.981 -31.578 1.00 42.97 94 ASP A O 1
ATOM 849 N N . THR A 1 95 ? 30.927 -14.468 -32.615 1.00 47.19 95 THR A N 1
ATOM 850 C CA . THR A 1 95 ? 30.358 -13.970 -31.346 1.00 47.19 95 THR A CA 1
ATOM 851 C C . THR A 1 95 ? 28.854 -13.712 -31.386 1.00 47.19 95 THR A C 1
ATOM 853 O O . THR A 1 95 ? 28.351 -12.834 -30.685 1.00 47.19 95 THR A O 1
ATOM 856 N N . ILE A 1 96 ? 28.086 -14.506 -32.138 1.00 44.38 96 ILE A N 1
ATOM 857 C CA . ILE A 1 96 ? 26.629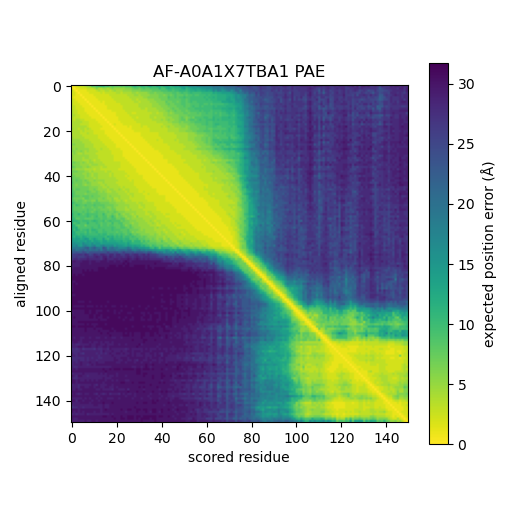 -14.578 -31.934 1.00 44.38 96 ILE A CA 1
ATOM 858 C C . ILE A 1 96 ? 26.394 -15.304 -30.597 1.00 44.38 96 ILE A C 1
ATOM 860 O O . ILE A 1 96 ? 26.298 -16.525 -30.538 1.00 44.38 96 ILE A O 1
ATOM 864 N N . GLY A 1 97 ? 26.389 -14.540 -29.500 1.00 46.72 97 GLY A N 1
ATOM 865 C CA . GLY A 1 97 ? 26.131 -15.023 -28.135 1.00 46.72 97 GLY A CA 1
ATOM 866 C C . GLY A 1 97 ? 27.192 -14.673 -27.083 1.00 46.72 97 GLY A C 1
ATOM 867 O O . GLY A 1 97 ? 26.986 -14.972 -25.909 1.00 46.72 97 GLY A O 1
ATOM 868 N N . LYS A 1 98 ? 28.305 -14.027 -27.456 1.00 48.53 98 LYS A N 1
ATOM 869 C CA . LYS A 1 98 ? 29.327 -13.524 -26.519 1.00 48.53 98 LYS A CA 1
ATOM 870 C C . LYS A 1 98 ? 29.596 -12.047 -26.814 1.00 48.53 98 LYS A C 1
ATOM 872 O O . LYS A 1 98 ? 29.515 -11.636 -27.964 1.00 48.53 98 LYS A O 1
ATOM 877 N N . ASN A 1 99 ? 29.849 -11.255 -25.773 1.00 47.09 99 ASN A N 1
ATOM 878 C CA . ASN A 1 99 ? 30.123 -9.815 -25.866 1.00 47.09 99 ASN A CA 1
ATOM 879 C C . ASN A 1 99 ? 31.162 -9.555 -26.983 1.00 47.09 99 ASN A C 1
ATOM 881 O O . ASN A 1 99 ? 32.201 -10.221 -26.946 1.00 47.09 99 ASN A O 1
ATOM 885 N N . PRO A 1 100 ? 30.905 -8.689 -27.986 1.00 55.88 100 PRO A N 1
ATOM 886 C CA . PRO A 1 100 ? 31.860 -8.452 -29.065 1.00 55.88 100 PRO A CA 1
ATOM 887 C C . PRO A 1 100 ? 33.137 -7.860 -28.468 1.00 55.88 100 PRO A C 1
ATOM 889 O O . PRO A 1 100 ? 33.148 -6.736 -27.973 1.00 55.88 100 PRO A O 1
ATOM 892 N N . ALA A 1 101 ? 34.196 -8.662 -28.463 1.00 53.78 101 ALA A N 1
ATOM 893 C CA . ALA A 1 101 ? 35.465 -8.321 -27.854 1.00 53.78 101 ALA A CA 1
ATOM 894 C C . ALA A 1 101 ? 36.295 -7.549 -28.892 1.00 53.78 101 ALA A C 1
ATOM 896 O O . ALA A 1 101 ? 36.745 -8.122 -29.885 1.00 53.78 101 ALA A O 1
ATOM 897 N N . TYR A 1 102 ? 36.453 -6.237 -28.708 1.00 59.09 102 TYR A N 1
ATOM 898 C CA . TYR A 1 102 ? 37.227 -5.406 -29.631 1.00 59.09 102 TYR A CA 1
ATOM 899 C C . TYR A 1 102 ? 38.714 -5.534 -29.313 1.00 59.09 102 TYR A C 1
ATOM 901 O O . TYR A 1 102 ? 39.172 -5.170 -28.231 1.00 59.09 102 TYR A O 1
ATOM 909 N N . TYR A 1 103 ? 39.480 -6.059 -30.264 1.00 58.06 103 TYR A N 1
ATOM 910 C CA . TYR A 1 103 ? 40.916 -6.239 -30.104 1.00 58.06 103 TYR A CA 1
ATOM 911 C C . TYR A 1 103 ? 41.667 -4.962 -30.472 1.00 58.06 103 TYR A C 1
ATOM 913 O O . TYR A 1 103 ? 41.477 -4.391 -31.546 1.00 58.06 103 TYR A O 1
ATOM 921 N N . SER A 1 104 ? 42.556 -4.526 -29.579 1.00 65.56 104 SER A N 1
ATOM 922 C CA . SER A 1 104 ? 43.422 -3.382 -29.852 1.00 65.56 104 SER A CA 1
ATOM 923 C C . SER A 1 104 ? 44.396 -3.690 -30.994 1.00 65.56 104 SER A C 1
ATOM 925 O O . SER A 1 104 ? 45.143 -4.669 -30.913 1.00 65.56 104 SER A O 1
ATOM 927 N N . GLY A 1 105 ? 44.473 -2.814 -32.002 1.00 61.31 105 GLY A N 1
ATOM 928 C CA . GLY A 1 105 ? 45.334 -2.957 -33.186 1.00 61.31 105 GLY A CA 1
ATOM 929 C C . GLY A 1 105 ? 46.839 -3.001 -32.890 1.00 61.31 105 GLY A C 1
ATOM 930 O O . GLY A 1 105 ? 47.638 -3.234 -33.790 1.00 61.31 105 GLY A O 1
ATOM 931 N N . ARG A 1 106 ? 47.246 -2.784 -31.630 1.00 63.25 106 ARG A N 1
ATOM 932 C CA . ARG A 1 106 ? 48.636 -2.924 -31.165 1.00 63.25 106 ARG A CA 1
ATOM 933 C C . ARG A 1 106 ? 48.905 -4.104 -30.247 1.00 63.25 106 ARG A C 1
ATOM 935 O O . ARG A 1 106 ? 50.063 -4.485 -30.119 1.00 63.25 106 ARG A O 1
ATOM 942 N N . CYS A 1 107 ? 47.905 -4.609 -29.530 1.00 65.56 107 CYS A N 1
ATOM 943 C CA . CYS A 1 107 ? 48.161 -5.617 -28.501 1.00 65.56 107 CYS A CA 1
ATOM 944 C C . CYS A 1 107 ? 47.262 -6.842 -28.562 1.00 65.56 107 CYS A C 1
ATOM 946 O O . CYS A 1 107 ? 47.464 -7.715 -27.730 1.00 65.56 107 CYS A O 1
ATOM 948 N N . SER A 1 108 ? 46.309 -6.922 -29.498 1.00 63.72 108 SER A N 1
ATOM 949 C CA . SER A 1 108 ? 45.441 -8.093 -29.716 1.00 63.72 108 SER A CA 1
ATOM 950 C C . SER A 1 108 ? 44.816 -8.656 -28.432 1.00 63.72 108 SER A C 1
ATOM 952 O O . SER A 1 108 ? 44.491 -9.835 -28.342 1.00 63.72 108 SER A O 1
ATOM 954 N N . ILE A 1 109 ? 44.636 -7.796 -27.427 1.00 66.19 109 ILE A N 1
ATOM 955 C CA . ILE A 1 109 ? 43.957 -8.085 -26.167 1.00 66.19 109 ILE A CA 1
ATOM 956 C C . ILE A 1 109 ? 42.641 -7.332 -26.246 1.00 66.19 109 ILE A C 1
ATOM 958 O O . ILE A 1 109 ? 42.653 -6.122 -26.482 1.00 66.19 109 ILE A O 1
ATOM 962 N N . ALA A 1 110 ? 41.540 -8.052 -26.067 1.00 64.62 110 ALA A N 1
ATOM 963 C CA . ALA A 1 110 ? 40.248 -7.438 -25.847 1.00 64.62 110 ALA A CA 1
ATOM 964 C C . ALA A 1 110 ? 40.124 -7.103 -24.361 1.00 64.62 110 ALA A C 1
ATOM 966 O O . ALA A 1 110 ? 40.233 -7.989 -23.511 1.00 64.62 110 ALA A O 1
ATOM 967 N N . ASP A 1 111 ? 39.967 -5.821 -24.051 1.00 65.44 111 ASP A N 1
ATOM 968 C CA . ASP A 1 111 ? 39.827 -5.356 -22.678 1.00 65.44 111 ASP A CA 1
ATOM 969 C C . ASP A 1 111 ? 38.741 -4.286 -22.578 1.00 65.44 111 ASP A C 1
ATOM 971 O O . ASP A 1 111 ? 38.938 -3.129 -22.942 1.00 65.44 111 ASP A O 1
ATOM 975 N N . ASP A 1 112 ? 37.595 -4.679 -22.028 1.00 65.06 112 ASP A N 1
ATOM 976 C CA . ASP A 1 112 ? 36.452 -3.790 -21.807 1.00 65.06 112 ASP A CA 1
ATOM 977 C C . ASP A 1 112 ? 36.677 -2.828 -20.624 1.00 65.06 112 ASP A C 1
ATOM 979 O O . ASP A 1 112 ? 35.885 -1.914 -20.394 1.00 65.06 112 ASP A O 1
ATOM 983 N N . LYS A 1 113 ? 37.731 -3.033 -19.820 1.00 72.62 113 LYS A N 1
ATOM 984 C CA . LYS A 1 113 ? 37.961 -2.265 -18.586 1.00 72.62 113 LYS A CA 1
ATOM 985 C C . LYS A 1 113 ? 38.822 -1.031 -18.804 1.00 72.62 113 LYS A C 1
ATOM 987 O O . LYS A 1 113 ? 39.021 -0.262 -17.861 1.00 72.62 113 LYS A O 1
ATOM 992 N N . HIS A 1 114 ? 39.408 -0.859 -19.982 1.00 73.75 114 HIS A N 1
ATOM 993 C CA . HIS A 1 114 ? 40.369 0.204 -20.251 1.00 73.75 114 HIS A CA 1
ATOM 994 C C . HIS A 1 114 ? 39.809 1.204 -21.258 1.00 73.75 114 HIS A C 1
ATOM 996 O O . HIS A 1 114 ? 39.149 0.849 -22.233 1.00 73.75 114 HIS A O 1
ATOM 1002 N N . GLN A 1 115 ? 40.079 2.489 -21.014 1.00 83.56 115 GLN A N 1
ATOM 1003 C CA . GLN A 1 115 ? 39.695 3.541 -21.949 1.00 83.56 115 GLN A CA 1
ATOM 1004 C C . GLN A 1 115 ? 40.385 3.312 -23.291 1.00 83.56 115 GLN A C 1
ATOM 1006 O O . GLN A 1 115 ? 41.587 3.031 -23.348 1.00 83.56 115 GLN A O 1
ATOM 1011 N N . SER A 1 116 ? 39.603 3.432 -24.358 1.00 86.31 116 SER A N 1
ATOM 1012 C CA . SER A 1 116 ? 40.022 3.094 -25.711 1.00 86.31 116 SER A CA 1
ATOM 1013 C C . SER A 1 116 ? 39.542 4.148 -26.703 1.00 86.31 116 SER A C 1
ATOM 1015 O O . SER A 1 116 ? 38.532 4.811 -26.471 1.00 86.31 116 SER A O 1
ATOM 1017 N N . ILE A 1 117 ? 40.281 4.315 -27.798 1.00 86.56 117 ILE A N 1
ATOM 1018 C CA . ILE A 1 117 ? 39.951 5.207 -28.915 1.00 86.56 117 ILE A CA 1
ATOM 1019 C C . ILE A 1 117 ? 40.078 4.451 -30.234 1.00 86.56 117 ILE A C 1
ATOM 1021 O O . ILE A 1 117 ? 40.957 3.600 -30.376 1.00 86.56 117 ILE A O 1
ATOM 1025 N N . ALA A 1 118 ? 39.201 4.753 -31.187 1.00 89.44 118 ALA A N 1
ATOM 1026 C CA . ALA A 1 118 ? 39.256 4.213 -32.539 1.00 89.44 118 ALA A CA 1
ATOM 1027 C C . ALA A 1 118 ? 39.957 5.200 -33.482 1.00 89.44 118 ALA A C 1
ATOM 1029 O O . ALA A 1 118 ? 39.761 6.407 -33.368 1.00 89.44 118 ALA A O 1
ATOM 1030 N N . CYS A 1 119 ? 40.778 4.685 -34.399 1.00 87.88 119 CYS A N 1
ATOM 1031 C CA . CYS A 1 119 ? 41.378 5.470 -35.479 1.00 87.88 119 CYS A CA 1
ATOM 1032 C C . CYS A 1 119 ? 40.330 5.810 -36.539 1.00 87.88 119 CYS A C 1
ATOM 1034 O O . CYS A 1 119 ? 39.721 4.898 -37.086 1.00 87.88 119 CYS A O 1
ATOM 1036 N N . ASP A 1 120 ? 40.188 7.080 -36.911 1.00 89.12 120 ASP A N 1
ATOM 1037 C CA . ASP A 1 120 ? 39.238 7.495 -37.954 1.00 89.12 120 ASP A CA 1
ATOM 1038 C C . ASP A 1 120 ? 39.658 7.077 -39.378 1.00 89.12 120 ASP A C 1
ATOM 1040 O O . ASP A 1 120 ? 38.850 7.137 -40.299 1.00 89.12 120 ASP A O 1
ATOM 1044 N N . CYS A 1 121 ? 40.909 6.640 -39.573 1.00 87.25 121 CYS A N 1
ATOM 1045 C CA . CYS A 1 121 ? 41.416 6.181 -40.871 1.00 87.25 121 CYS A CA 1
ATOM 1046 C C . CYS A 1 121 ? 41.296 4.656 -41.048 1.00 87.25 121 CYS A C 1
ATOM 1048 O O . CYS A 1 121 ? 40.657 4.197 -41.988 1.00 87.25 121 CYS A O 1
ATOM 1050 N N . CYS A 1 122 ? 41.877 3.856 -40.146 1.00 85.38 122 CYS A N 1
ATOM 1051 C CA . CYS A 1 122 ? 41.861 2.388 -40.255 1.00 85.38 122 CYS A CA 1
ATOM 1052 C C . CYS A 1 122 ? 40.812 1.692 -39.381 1.00 85.38 122 CYS A C 1
ATOM 1054 O O . CYS A 1 122 ? 40.753 0.465 -39.373 1.00 85.38 122 CYS A O 1
ATOM 1056 N N . LEU A 1 123 ? 40.029 2.449 -38.604 1.00 83.88 123 LEU A N 1
ATOM 1057 C CA . LEU A 1 123 ? 38.963 1.953 -37.719 1.00 83.88 123 LEU A CA 1
ATOM 1058 C C . LEU A 1 123 ? 39.418 0.966 -36.626 1.00 83.88 123 LEU A C 1
ATOM 1060 O O . LEU A 1 123 ? 38.594 0.405 -35.905 1.00 83.88 123 LEU A O 1
ATOM 1064 N N . ALA A 1 124 ? 40.728 0.778 -36.450 1.00 82.38 124 ALA A N 1
ATOM 1065 C CA . ALA A 1 124 ? 41.276 -0.048 -35.385 1.00 82.38 124 ALA A CA 1
ATOM 1066 C C . ALA A 1 124 ? 41.129 0.635 -34.015 1.00 82.38 124 ALA A C 1
ATOM 1068 O O . ALA A 1 124 ? 41.305 1.851 -33.889 1.00 82.38 124 ALA A O 1
ATOM 1069 N N . TRP A 1 125 ? 40.855 -0.165 -32.982 1.00 85.12 125 TRP A N 1
ATOM 1070 C CA . TRP A 1 125 ? 40.764 0.285 -31.592 1.00 85.12 125 TRP A CA 1
ATOM 1071 C C . TRP A 1 125 ? 42.135 0.279 -30.916 1.00 85.12 125 TRP A C 1
ATOM 1073 O O . TRP A 1 125 ? 42.976 -0.572 -31.197 1.00 85.12 125 TRP A O 1
ATOM 1083 N N . PHE A 1 126 ? 42.372 1.214 -30.001 1.00 83.25 126 PHE A N 1
ATOM 1084 C CA . PHE A 1 126 ? 43.621 1.328 -29.254 1.00 83.25 126 PHE A CA 1
ATOM 1085 C C . PHE A 1 126 ? 43.343 1.703 -27.802 1.00 83.25 126 PHE A C 1
ATOM 1087 O O . PHE A 1 126 ? 42.652 2.681 -27.525 1.00 83.25 126 PHE A O 1
ATOM 1094 N N . HIS A 1 127 ? 43.930 0.959 -26.864 1.00 86.31 127 HIS A N 1
ATOM 1095 C CA . HIS A 1 127 ? 43.852 1.294 -25.442 1.00 86.31 127 HIS A CA 1
ATOM 1096 C C . HIS A 1 127 ? 44.740 2.502 -25.133 1.00 86.31 127 HIS A C 1
ATOM 1098 O O . HIS A 1 127 ? 45.877 2.585 -25.606 1.00 86.31 127 HIS A O 1
ATOM 1104 N N . PHE A 1 128 ? 44.275 3.391 -24.261 1.00 87.00 128 PHE A N 1
ATOM 1105 C CA . PHE A 1 128 ? 45.011 4.593 -23.857 1.00 87.00 128 PHE A CA 1
ATOM 1106 C C . PHE A 1 128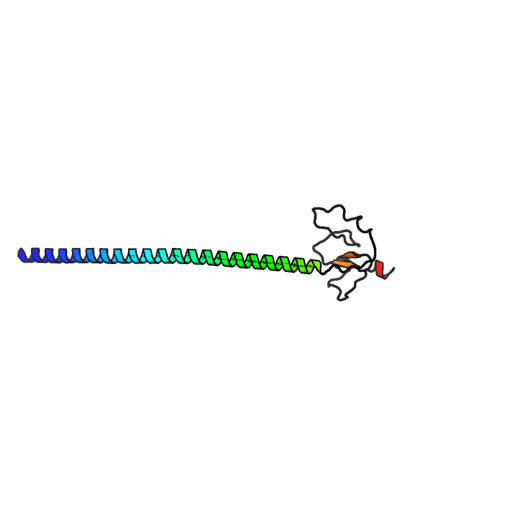 ? 46.370 4.251 -23.241 1.00 87.00 128 PHE A C 1
ATOM 1108 O O . PHE A 1 128 ? 47.378 4.875 -23.568 1.00 87.00 128 PHE A O 1
ATOM 1115 N N . THR A 1 129 ? 46.429 3.175 -22.453 1.00 83.62 129 THR A N 1
ATOM 1116 C CA . THR A 1 129 ? 47.667 2.650 -21.858 1.00 83.62 129 THR A CA 1
ATOM 1117 C C . THR A 1 129 ? 48.713 2.263 -22.904 1.00 83.62 129 THR A C 1
ATOM 1119 O O . THR A 1 129 ? 49.904 2.430 -22.672 1.00 83.62 129 THR A O 1
ATOM 1122 N N . ARG A 1 130 ? 48.292 1.787 -24.084 1.00 81.19 130 ARG A N 1
ATOM 1123 C CA . ARG A 1 130 ? 49.189 1.425 -25.200 1.00 81.19 130 ARG A CA 1
ATOM 1124 C C . ARG A 1 130 ? 49.611 2.627 -26.043 1.00 81.19 130 ARG A C 1
ATOM 1126 O O . ARG A 1 130 ? 50.541 2.518 -26.841 1.00 81.19 130 ARG A O 1
ATOM 1133 N N . LEU A 1 131 ? 48.921 3.751 -25.882 1.00 78.69 131 LEU A N 1
ATOM 1134 C CA . LEU A 1 131 ? 49.237 5.032 -26.506 1.00 78.69 131 LEU A CA 1
ATOM 1135 C C . LEU A 1 131 ? 49.965 5.984 -25.543 1.00 78.69 131 LEU A C 1
ATOM 1137 O O . LEU A 1 131 ? 50.246 7.114 -25.927 1.00 78.69 131 LEU A O 1
ATOM 1141 N N . ASN A 1 132 ? 50.266 5.547 -24.310 1.00 82.69 132 ASN A N 1
ATOM 1142 C CA . ASN A 1 132 ? 50.757 6.396 -23.217 1.00 82.69 132 ASN A CA 1
ATOM 1143 C C . ASN A 1 132 ? 49.878 7.636 -22.980 1.00 82.69 132 ASN A C 1
ATOM 1145 O O . ASN A 1 132 ? 50.356 8.702 -22.598 1.00 82.69 132 ASN A O 1
ATOM 1149 N N . MET A 1 133 ? 48.575 7.491 -23.209 1.00 79.88 133 MET A N 1
ATOM 1150 C CA . MET A 1 133 ? 47.585 8.520 -22.939 1.00 79.88 133 MET A CA 1
ATOM 1151 C C . MET A 1 133 ? 46.939 8.236 -21.586 1.00 79.88 133 MET A C 1
ATOM 1153 O O . MET A 1 133 ? 46.613 7.099 -21.261 1.00 79.88 133 MET A O 1
ATOM 1157 N N . THR A 1 134 ? 46.748 9.277 -20.785 1.00 83.75 134 THR A N 1
ATOM 1158 C CA . THR A 1 134 ? 46.017 9.196 -19.508 1.00 83.75 134 THR A CA 1
ATOM 1159 C C . THR A 1 134 ? 44.656 9.874 -19.582 1.00 83.75 134 THR A C 1
ATOM 1161 O O . THR A 1 134 ? 43.821 9.687 -18.703 1.00 83.75 134 THR A O 1
ATOM 1164 N N . THR A 1 135 ? 44.425 10.663 -20.633 1.00 83.88 135 THR A N 1
ATOM 1165 C CA . THR A 1 135 ? 43.199 11.428 -20.846 1.00 83.88 135 THR A CA 1
ATOM 1166 C C . THR A 1 135 ? 42.760 11.329 -22.303 1.00 83.88 135 THR A C 1
ATOM 1168 O O . THR A 1 135 ? 43.608 11.184 -23.190 1.00 83.88 135 THR A O 1
ATOM 1171 N N . PRO A 1 136 ? 41.445 11.393 -22.568 1.00 84.06 136 PRO A N 1
ATOM 1172 C CA . PRO A 1 136 ? 40.929 11.367 -23.926 1.00 84.06 136 PRO A CA 1
ATOM 1173 C C . PRO A 1 136 ? 41.370 12.622 -24.691 1.00 84.06 136 PRO A C 1
ATOM 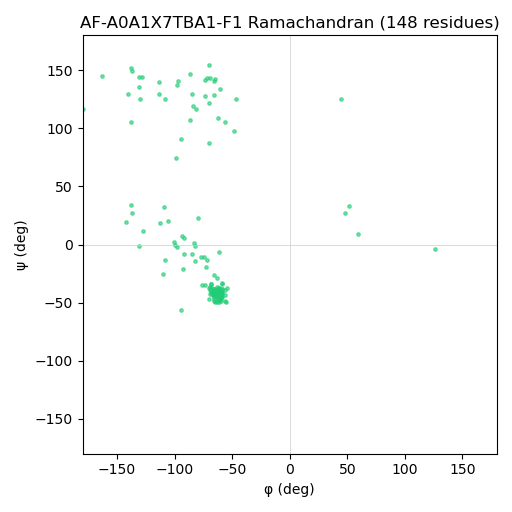1175 O O . PRO A 1 136 ? 41.374 13.722 -24.123 1.00 84.06 136 PRO A O 1
ATOM 1178 N N . PRO A 1 137 ? 41.734 12.489 -25.977 1.00 84.31 137 PRO A N 1
ATOM 1179 C CA . PRO A 1 137 ? 42.100 13.640 -26.783 1.00 84.31 137 PRO A CA 1
ATOM 1180 C C . PRO A 1 137 ? 40.884 14.553 -26.966 1.00 84.31 137 PRO A C 1
ATOM 1182 O O . PRO A 1 137 ? 39.759 14.096 -27.142 1.00 84.31 137 PRO A O 1
ATOM 1185 N N . LYS A 1 138 ? 41.113 15.870 -26.947 1.00 86.00 138 LYS A N 1
ATOM 1186 C CA . LYS A 1 138 ? 40.058 16.876 -27.180 1.00 86.00 138 LYS A CA 1
ATOM 1187 C C . LYS A 1 138 ? 39.685 17.027 -28.660 1.00 86.00 138 LYS A C 1
ATOM 1189 O O . LYS A 1 138 ? 38.728 17.728 -28.981 1.00 86.00 138 LYS A O 1
ATOM 1194 N N . ALA A 1 139 ? 40.474 16.440 -29.558 1.00 83.00 139 ALA A N 1
ATOM 1195 C CA . ALA A 1 139 ? 40.247 16.514 -30.992 1.00 83.00 139 ALA A CA 1
ATOM 1196 C C . ALA A 1 139 ? 38.988 15.724 -31.382 1.00 83.00 139 ALA A C 1
ATOM 1198 O O . ALA A 1 139 ? 38.717 14.665 -30.824 1.00 83.00 139 ALA A O 1
ATOM 1199 N N . ARG A 1 140 ? 38.229 16.241 -32.358 1.00 82.69 140 ARG A N 1
ATOM 1200 C CA . ARG A 1 140 ? 37.047 15.550 -32.912 1.00 82.69 140 ARG A CA 1
ATOM 1201 C C . ARG A 1 140 ? 37.413 14.351 -33.787 1.00 82.69 140 ARG A C 1
ATOM 1203 O O . ARG A 1 140 ? 36.545 13.527 -34.031 1.00 82.69 140 ARG A O 1
ATOM 1210 N N . VAL A 1 141 ? 38.653 14.315 -34.268 1.00 86.94 141 VAL A N 1
ATOM 1211 C CA . VAL A 1 141 ? 39.209 13.283 -35.143 1.00 86.94 141 VAL A CA 1
ATOM 1212 C C . VAL A 1 141 ? 40.539 12.842 -34.541 1.00 86.94 141 VAL A C 1
ATOM 1214 O O . VAL A 1 141 ? 41.330 13.687 -34.109 1.00 86.94 141 VAL A O 1
ATOM 1217 N N . TRP A 1 142 ? 40.785 11.538 -34.504 1.00 90.94 142 TRP A N 1
ATOM 1218 C CA . TRP A 1 142 ? 42.026 10.934 -34.048 1.00 90.94 142 TRP A CA 1
ATOM 1219 C C . TRP A 1 142 ? 42.530 9.912 -35.068 1.00 90.94 142 TRP A C 1
ATOM 1221 O O . TRP A 1 142 ? 41.846 8.961 -35.440 1.00 90.94 142 TRP A O 1
ATOM 1231 N N . ILE A 1 143 ? 43.774 10.101 -35.502 1.00 87.94 143 ILE A N 1
ATOM 1232 C CA . ILE A 1 143 ? 44.437 9.245 -36.483 1.00 87.94 143 ILE A CA 1
ATOM 1233 C C . ILE A 1 143 ? 45.586 8.531 -35.774 1.00 87.94 143 ILE A C 1
ATOM 1235 O O . ILE A 1 143 ? 46.395 9.158 -35.085 1.00 87.94 143 ILE A O 1
ATOM 1239 N N . CYS A 1 144 ? 45.655 7.207 -35.910 1.00 86.69 144 CYS A N 1
ATOM 1240 C CA . CYS A 1 144 ? 46.742 6.433 -35.328 1.00 86.69 144 CYS A CA 1
ATOM 1241 C C . CYS A 1 144 ? 48.049 6.709 -36.079 1.00 86.69 144 CYS A C 1
ATOM 1243 O O . CYS A 1 144 ? 48.052 7.023 -37.266 1.00 86.69 144 CYS A O 1
ATOM 1245 N N . ARG A 1 145 ? 49.185 6.525 -35.403 1.00 82.19 145 ARG A N 1
ATOM 1246 C CA . ARG A 1 145 ? 50.504 6.791 -35.996 1.00 82.19 145 ARG A CA 1
ATOM 1247 C C . ARG A 1 145 ? 50.744 6.042 -37.314 1.00 82.19 145 ARG A C 1
ATOM 1249 O O . ARG A 1 145 ? 51.304 6.612 -38.233 1.00 82.19 145 ARG A O 1
ATOM 1256 N N . GLY A 1 146 ? 50.266 4.800 -37.425 1.00 82.81 146 GLY A N 1
ATOM 1257 C CA . GLY A 1 146 ? 50.408 4.014 -38.656 1.00 82.81 146 GLY A CA 1
ATOM 1258 C C . GLY A 1 146 ? 49.633 4.575 -39.852 1.00 82.81 146 GLY A C 1
ATOM 1259 O O . GLY A 1 146 ? 50.038 4.345 -40.979 1.00 82.81 146 GLY A O 1
ATOM 1260 N N . CYS A 1 147 ? 48.548 5.313 -39.612 1.00 85.50 147 CYS A N 1
ATOM 1261 C CA . CYS A 1 147 ? 47.779 5.993 -40.657 1.00 85.50 147 CYS A CA 1
ATOM 1262 C C . CYS A 1 147 ? 48.226 7.437 -40.885 1.00 85.50 147 CYS A C 1
ATOM 1264 O O . CYS A 1 147 ? 47.904 8.010 -41.912 1.00 85.50 147 CYS A O 1
ATOM 1266 N N . HIS A 1 148 ? 48.896 8.043 -39.906 1.00 84.81 148 HIS A N 1
ATOM 1267 C CA . HIS A 1 148 ? 49.466 9.378 -40.044 1.00 84.81 148 HIS A CA 1
ATOM 1268 C C . HIS A 1 148 ? 50.755 9.360 -40.878 1.00 84.81 148 HIS A C 1
ATOM 1270 O O . HIS A 1 148 ? 51.029 10.311 -41.598 1.00 84.81 148 HIS A O 1
ATOM 1276 N N . ASP A 1 149 ? 51.543 8.289 -40.754 1.00 76.94 149 ASP A N 1
ATOM 1277 C CA . ASP A 1 149 ? 52.833 8.132 -41.433 1.00 76.94 149 ASP A CA 1
ATOM 1278 C C . ASP A 1 149 ? 52.708 7.416 -42.807 1.00 76.94 149 ASP A C 1
ATOM 1280 O O . ASP A 1 149 ? 53.731 7.103 -43.416 1.00 76.94 149 ASP A O 1
ATOM 1284 N N . MET A 1 150 ? 51.478 7.135 -43.275 1.00 63.22 150 MET A N 1
ATOM 1285 C CA . MET A 1 150 ? 51.156 6.626 -44.624 1.00 63.22 150 MET A CA 1
ATOM 1286 C C . MET A 1 150 ? 50.749 7.768 -45.553 1.00 63.22 150 MET A C 1
ATOM 1288 O O . MET A 1 150 ? 51.167 7.721 -46.730 1.00 63.22 150 MET A O 1
#

Organism: Amphimedon queenslandica (NCBI:txid400682)

Mean predicted aligned error: 17.95 Å

Secondary structure (DSSP, 8-state):
-HHHHHHHHHHHHHHHHHHHHHHHHHHHHHHHHHHHHHHHHHHHHHHHHHHHHHHHHHHHHHHHHHHHHHHHHHTT---------S--GGG-SS-TTS---PBBTTT--B-TTS-EEE-TTT--EEEGGGGT-SS--S-S----HHHH--